Protein AF-A0A2E9ITM8-F1 (afdb_monomer)

Secondary structure (DSSP, 8-state):
--THHHHHHHHHHHHHHTT--TT--S---------TTTGGGHHHHHHHHT-SEEEES-THHHHHHHHTT--TTTTSEEEEEEE-TT-TTSEEEE--HHHHHHHHHHHHHHHHHTT--SS-SS--------EEE--TT-SSPPP-------TTS--

Foldseek 3Di:
DDCVVVVVVVVVVVCVVVCVDVPPPPDDDDDDDDDPVCLLCLLVVCVVVQAQEDEDQDCVNVVSNVVVPQDFPPSHFYEHQDDDPVPQQHKYWPQPVVVVVVVVVVVVVVCVVVVHDDDDPDDDDDDDDIDTDFHRRYPDTDPPDPDPPDPPVPD

pLDDT: mean 82.39, std 17.48, range [34.22, 97.38]

Structure (mmCIF, N/CA/C/O backbone):
data_AF-A0A2E9ITM8-F1
#
_entry.id   AF-A0A2E9ITM8-F1
#
loop_
_atom_site.group_PDB
_atom_site.id
_atom_site.type_symbol
_atom_site.label_atom_id
_atom_site.label_alt_id
_atom_site.label_comp_id
_atom_site.label_asym_id
_atom_site.label_entity_id
_atom_site.label_seq_id
_atom_site.pdbx_PDB_ins_code
_atom_site.Cartn_x
_atom_site.Cartn_y
_atom_site.Cartn_z
_atom_site.occupancy
_atom_site.B_iso_or_equiv
_atom_site.auth_seq_id
_atom_site.auth_comp_id
_atom_site.auth_asym_id
_atom_site.auth_atom_id
_atom_site.pdbx_PDB_model_num
ATOM 1 N N . MET A 1 1 ? -5.035 -1.355 -15.876 1.00 42.44 1 MET A N 1
ATOM 2 C CA . MET A 1 1 ? -3.988 -0.765 -15.034 1.00 42.44 1 MET A CA 1
ATOM 3 C C . MET A 1 1 ? -4.554 -0.607 -13.637 1.00 42.44 1 MET A C 1
ATOM 5 O O . MET A 1 1 ? -5.274 0.350 -13.427 1.00 42.44 1 MET A O 1
ATOM 9 N N . ASP A 1 2 ? -4.401 -1.509 -12.673 1.00 48.97 2 ASP A N 1
ATOM 10 C CA . ASP A 1 2 ? -3.982 -2.915 -12.662 1.00 48.97 2 ASP A CA 1
ATOM 11 C C . ASP A 1 2 ? -4.645 -3.558 -11.431 1.00 48.97 2 ASP A C 1
ATOM 13 O O . ASP A 1 2 ? -4.212 -3.364 -10.302 1.00 48.97 2 ASP A O 1
ATOM 17 N N . GLU A 1 3 ? -5.704 -4.344 -11.637 1.00 57.31 3 GLU A N 1
ATOM 18 C CA . GLU A 1 3 ? -6.392 -5.114 -10.582 1.00 57.31 3 GLU A CA 1
ATOM 19 C C . GLU A 1 3 ? -5.615 -6.396 -10.197 1.00 57.31 3 GLU A C 1
ATOM 21 O O . GLU A 1 3 ? -6.183 -7.409 -9.776 1.00 57.31 3 GLU A O 1
ATOM 26 N N . LEU A 1 4 ? -4.287 -6.386 -10.363 1.00 65.19 4 LEU A N 1
ATOM 27 C CA . LEU A 1 4 ? -3.420 -7.511 -10.000 1.00 65.19 4 LEU A CA 1
ATOM 28 C C . LEU A 1 4 ? -3.495 -7.791 -8.493 1.00 65.19 4 LEU A C 1
ATOM 30 O O . LEU A 1 4 ? -3.500 -8.952 -8.083 1.00 65.19 4 LEU A O 1
ATOM 34 N N . TRP A 1 5 ? -3.655 -6.741 -7.683 1.00 64.44 5 TRP A N 1
ATOM 35 C CA . TRP A 1 5 ? -3.888 -6.869 -6.247 1.00 64.44 5 TRP A CA 1
ATOM 36 C C . TRP A 1 5 ? -5.230 -7.556 -5.946 1.00 64.44 5 TRP A C 1
ATOM 38 O O . TRP A 1 5 ? -5.276 -8.465 -5.120 1.00 64.44 5 TRP A O 1
ATOM 48 N N . LEU A 1 6 ? -6.308 -7.207 -6.661 1.00 66.50 6 LEU A N 1
ATOM 49 C CA . LEU A 1 6 ? -7.626 -7.820 -6.472 1.00 66.50 6 LEU A CA 1
ATOM 50 C C . LEU A 1 6 ? -7.592 -9.298 -6.862 1.00 66.50 6 LEU A C 1
ATOM 52 O O . LEU A 1 6 ? -8.152 -10.138 -6.166 1.00 66.50 6 LEU A O 1
ATOM 56 N N . SER A 1 7 ? -6.869 -9.635 -7.929 1.00 72.19 7 SER A N 1
ATOM 57 C CA . SER A 1 7 ? -6.658 -11.024 -8.344 1.00 72.19 7 SER A CA 1
ATOM 58 C C . SER A 1 7 ? -5.931 -11.832 -7.264 1.00 72.19 7 SER A C 1
ATOM 60 O O . SER A 1 7 ? -6.334 -12.955 -6.970 1.00 72.19 7 SER A O 1
ATOM 62 N N . ALA A 1 8 ? -4.901 -11.257 -6.634 1.00 68.25 8 ALA A N 1
ATOM 63 C CA . ALA A 1 8 ? -4.189 -11.888 -5.525 1.00 68.25 8 ALA A CA 1
ATOM 64 C C . ALA A 1 8 ? -5.085 -12.063 -4.287 1.00 68.25 8 ALA A C 1
ATOM 66 O O . ALA A 1 8 ? -5.097 -13.137 -3.687 1.00 68.25 8 ALA A O 1
ATOM 67 N N . VAL A 1 9 ? -5.888 -11.051 -3.942 1.00 71.88 9 VAL A N 1
ATOM 68 C CA . VAL A 1 9 ? -6.868 -11.120 -2.846 1.00 71.88 9 VAL A CA 1
ATOM 69 C C . VAL A 1 9 ? -7.923 -12.197 -3.114 1.00 71.88 9 VAL A C 1
ATOM 71 O O . VAL A 1 9 ? -8.196 -13.021 -2.242 1.00 71.88 9 VAL A O 1
ATOM 74 N N . LEU A 1 10 ? -8.476 -12.250 -4.327 1.00 72.62 10 LEU A N 1
ATOM 75 C CA . LEU A 1 10 ? -9.455 -13.260 -4.731 1.00 72.62 10 LEU A CA 1
ATOM 76 C C . LEU A 1 10 ? -8.848 -14.668 -4.756 1.00 72.62 10 LEU A C 1
ATOM 78 O O . LEU A 1 10 ? -9.514 -15.623 -4.360 1.00 72.62 10 LEU A O 1
ATOM 82 N N . LEU A 1 11 ? -7.588 -14.810 -5.174 1.00 73.50 11 LEU A N 1
ATOM 83 C CA . LEU A 1 11 ? -6.874 -16.086 -5.141 1.00 73.50 11 LEU A CA 1
ATOM 84 C C . LEU A 1 11 ? -6.629 -16.546 -3.697 1.00 73.50 11 LEU A C 1
ATOM 86 O O . LEU A 1 11 ? -6.910 -17.697 -3.370 1.00 73.50 11 LEU A O 1
ATOM 90 N N . ALA A 1 12 ? -6.206 -15.642 -2.811 1.00 69.06 12 ALA A N 1
ATOM 91 C CA . ALA A 1 12 ? -6.047 -15.933 -1.388 1.00 69.06 12 ALA A CA 1
ATOM 92 C C . ALA A 1 12 ? -7.383 -16.345 -0.738 1.00 69.06 12 ALA A C 1
ATOM 94 O O . ALA A 1 12 ? -7.444 -17.308 0.031 1.00 69.06 12 ALA A O 1
ATOM 95 N N . GLN A 1 13 ? -8.483 -15.671 -1.092 1.00 68.88 13 GLN A N 1
ATOM 96 C CA . GLN A 1 13 ? -9.831 -16.054 -0.664 1.00 68.88 13 GLN A CA 1
ATOM 97 C C . GLN A 1 13 ? -10.251 -17.421 -1.233 1.00 68.88 13 GLN A C 1
ATOM 99 O O . GLN A 1 13 ? -10.865 -18.224 -0.527 1.00 68.88 13 GLN A O 1
ATOM 104 N N . TYR A 1 14 ? -9.898 -17.723 -2.483 1.00 68.12 14 TYR A N 1
ATOM 105 C CA . TYR A 1 14 ? -10.206 -18.993 -3.140 1.00 68.12 14 TYR A CA 1
ATOM 106 C C . TYR A 1 14 ? -9.451 -20.185 -2.535 1.00 68.12 14 TYR A C 1
ATOM 108 O O . TYR A 1 14 ? -10.060 -21.218 -2.240 1.00 68.12 14 TYR A O 1
ATOM 116 N N . ASP A 1 15 ? -8.146 -20.049 -2.299 1.00 65.75 15 ASP A N 1
ATOM 117 C CA . ASP A 1 15 ? -7.326 -21.107 -1.697 1.00 65.75 15 ASP A CA 1
ATOM 118 C C . ASP A 1 15 ? -7.779 -21.414 -0.260 1.00 65.75 15 ASP A C 1
ATOM 120 O O . ASP A 1 15 ? -7.831 -22.583 0.150 1.00 65.75 15 ASP A O 1
ATOM 124 N N . ARG A 1 16 ? -8.258 -20.388 0.462 1.00 61.88 16 ARG A N 1
ATOM 125 C CA . ARG A 1 16 ? -8.952 -20.536 1.750 1.00 61.88 16 ARG A CA 1
ATOM 126 C C . ARG A 1 16 ? -10.249 -21.337 1.618 1.00 61.88 16 ARG A C 1
ATOM 128 O O . ARG A 1 16 ? -10.456 -22.268 2.399 1.00 61.88 16 ARG A O 1
ATOM 135 N N . LEU A 1 17 ? -11.108 -21.019 0.642 1.00 59.16 17 LEU A N 1
ATOM 136 C CA . LEU A 1 17 ? -12.362 -21.752 0.391 1.00 59.16 17 LEU A CA 1
ATOM 137 C C . LEU A 1 17 ? -12.116 -23.237 0.073 1.00 59.16 17 LEU A C 1
ATOM 139 O O . LEU A 1 17 ? -12.942 -24.083 0.414 1.00 59.16 17 LEU A O 1
ATOM 143 N N . LYS A 1 18 ? -10.966 -23.571 -0.525 1.00 60.72 18 LYS A N 1
ATOM 144 C CA . LYS A 1 18 ? -10.552 -24.956 -0.801 1.00 60.72 18 LYS A CA 1
ATOM 145 C C . LYS A 1 18 ? -9.821 -25.658 0.348 1.00 60.72 18 LYS A C 1
ATOM 147 O O . LYS A 1 18 ? -9.581 -26.862 0.254 1.00 60.72 18 LYS A O 1
ATOM 152 N N . GLY A 1 19 ? -9.499 -24.961 1.438 1.00 54.31 19 GLY A N 1
ATOM 153 C CA . GLY A 1 19 ? -8.862 -25.553 2.618 1.00 54.31 19 GLY A CA 1
ATOM 154 C C . GLY A 1 19 ? -7.417 -26.019 2.397 1.00 54.31 19 GLY A C 1
ATOM 155 O O . GLY A 1 19 ? -6.944 -26.903 3.120 1.00 54.31 19 GLY A O 1
ATOM 156 N N . ILE A 1 20 ? -6.715 -25.448 1.414 1.00 52.44 20 ILE A N 1
ATOM 157 C CA . ILE A 1 20 ? -5.293 -25.706 1.173 1.00 52.44 20 ILE A CA 1
ATOM 158 C C . ILE A 1 20 ? -4.505 -24.881 2.202 1.00 52.44 20 ILE A C 1
ATOM 160 O O . ILE A 1 20 ? -4.416 -23.669 2.086 1.00 52.44 20 ILE A O 1
ATOM 164 N N . GLY A 1 21 ? -3.985 -25.529 3.252 1.00 52.09 21 GLY A N 1
ATOM 165 C CA . GLY A 1 21 ? -3.260 -24.858 4.347 1.00 52.09 21 GLY A CA 1
ATOM 166 C C . GLY A 1 21 ? -4.045 -24.834 5.662 1.00 52.09 21 GLY A C 1
ATOM 167 O O . GLY A 1 21 ? -4.641 -23.842 6.059 1.00 52.09 21 GLY A O 1
ATOM 168 N N . LYS A 1 22 ? -4.035 -25.956 6.389 1.00 48.00 22 LYS A N 1
ATOM 169 C CA . LYS A 1 22 ? -4.795 -26.178 7.638 1.00 48.00 22 LYS A CA 1
ATOM 170 C C . LYS A 1 22 ? -4.394 -25.293 8.842 1.00 48.00 22 LYS A C 1
ATOM 172 O O . LYS A 1 22 ? -4.961 -25.503 9.912 1.00 48.00 22 LYS A O 1
ATOM 177 N N . LYS A 1 23 ? -3.437 -24.364 8.709 1.00 50.88 23 LYS A N 1
ATOM 178 C CA . LYS A 1 23 ? -2.862 -23.592 9.831 1.00 50.88 23 LYS A CA 1
ATOM 179 C C . LYS A 1 23 ? -3.364 -22.145 9.966 1.00 50.88 23 LYS A C 1
ATOM 181 O O . LYS A 1 23 ? -3.428 -21.678 11.094 1.00 50.88 23 LYS A O 1
ATOM 186 N N . ASP A 1 24 ? -3.829 -21.494 8.901 1.00 52.88 24 ASP A N 1
ATOM 187 C CA . ASP A 1 24 ? -4.137 -20.047 8.915 1.00 52.88 24 ASP A CA 1
ATOM 188 C C . ASP A 1 24 ? -5.633 -19.737 9.081 1.00 52.88 24 ASP A C 1
ATOM 190 O O . ASP A 1 24 ? -6.221 -18.937 8.358 1.00 52.88 24 ASP A O 1
ATOM 194 N N . ARG A 1 25 ? -6.304 -20.408 10.023 1.00 52.41 25 ARG A N 1
ATOM 195 C CA . ARG A 1 25 ? -7.750 -20.206 10.246 1.00 52.41 25 ARG A CA 1
ATOM 196 C C . ARG A 1 25 ? -8.101 -18.940 11.036 1.00 52.41 25 ARG A C 1
ATOM 198 O O . ARG A 1 25 ? -9.281 -18.607 11.090 1.00 52.41 25 ARG A O 1
ATOM 205 N N . GLU A 1 26 ? -7.121 -18.263 11.630 1.00 59.53 26 GLU A N 1
ATOM 206 C CA . GLU A 1 26 ? -7.347 -17.099 12.503 1.00 59.53 26 GLU A CA 1
ATOM 207 C C . GLU A 1 26 ? -7.274 -15.749 11.775 1.00 59.53 26 GLU A C 1
ATOM 209 O O . GLU A 1 26 ? -7.738 -14.752 12.316 1.00 59.53 2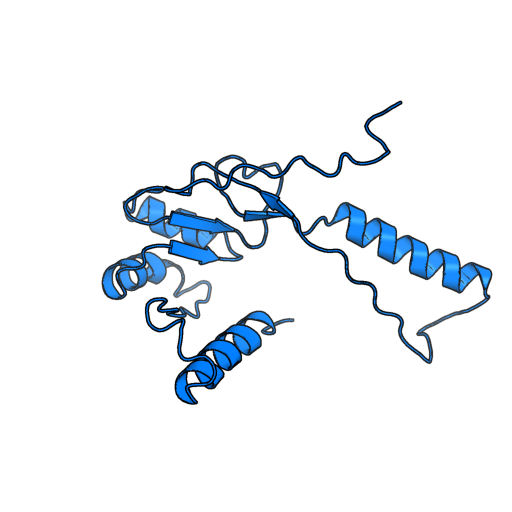6 GLU A O 1
ATOM 214 N N . PHE A 1 27 ? -6.764 -15.698 10.540 1.00 66.31 27 PHE A N 1
ATOM 215 C CA . PHE A 1 27 ? -6.639 -14.450 9.786 1.00 66.31 27 PHE A CA 1
ATOM 216 C C . PHE A 1 27 ? -7.846 -14.244 8.855 1.00 66.31 27 PHE A C 1
ATOM 218 O O . PHE A 1 27 ? -8.116 -15.075 7.981 1.00 66.31 27 PHE A O 1
ATOM 225 N N . ASN A 1 28 ? -8.598 -13.153 9.044 1.00 76.06 28 ASN A N 1
ATOM 226 C CA . ASN A 1 28 ? -9.737 -12.798 8.196 1.00 76.06 28 ASN A CA 1
ATOM 227 C C . ASN A 1 28 ? -9.425 -11.569 7.333 1.00 76.06 28 ASN A C 1
ATOM 229 O O . ASN A 1 28 ? -9.249 -10.478 7.859 1.00 76.06 28 ASN A O 1
ATOM 233 N N . ILE A 1 29 ? -9.401 -11.749 6.009 1.00 81.44 29 ILE A N 1
ATOM 234 C CA . ILE A 1 29 ? -9.178 -10.667 5.043 1.00 81.44 29 ILE A CA 1
ATOM 235 C C . ILE A 1 29 ? -10.524 -10.265 4.440 1.00 81.44 29 ILE A C 1
ATOM 237 O O . ILE A 1 29 ? -11.034 -10.950 3.547 1.00 81.44 29 ILE A O 1
ATOM 241 N N . SER A 1 30 ? -11.085 -9.160 4.927 1.00 85.38 30 SER A N 1
ATOM 242 C CA . SER A 1 30 ? -12.226 -8.489 4.297 1.00 85.38 30 SER A CA 1
ATOM 243 C C . SER A 1 30 ? -11.718 -7.484 3.257 1.00 85.38 30 SER A C 1
ATOM 245 O O . SER A 1 30 ? -10.680 -6.851 3.442 1.00 85.38 30 SER A O 1
ATOM 247 N N . THR A 1 31 ? -12.436 -7.343 2.142 1.00 87.44 31 THR A N 1
ATOM 248 C CA . THR A 1 31 ? -12.051 -6.453 1.035 1.00 87.44 31 THR A CA 1
ATOM 249 C C . THR A 1 31 ? -13.120 -5.400 0.827 1.00 87.44 31 THR A C 1
ATOM 251 O O . THR A 1 31 ? -14.299 -5.734 0.716 1.00 87.44 31 THR A O 1
ATOM 254 N N . PHE A 1 32 ? -12.699 -4.144 0.721 1.00 87.00 32 PHE A N 1
ATOM 255 C CA . PHE A 1 32 ? -13.568 -3.038 0.356 1.00 87.00 32 PHE A CA 1
ATOM 256 C C . PHE A 1 32 ? -13.111 -2.464 -0.975 1.00 87.00 32 PHE A C 1
ATOM 258 O O . PHE A 1 32 ? -12.036 -1.880 -1.075 1.00 87.00 32 PHE A O 1
ATOM 265 N N . LEU A 1 33 ? -13.920 -2.670 -2.010 1.00 87.31 33 LEU A N 1
ATOM 266 C CA . LEU A 1 33 ? -13.723 -2.011 -3.292 1.00 87.31 33 LEU A CA 1
ATOM 267 C C . LEU A 1 33 ? -14.413 -0.659 -3.221 1.00 87.31 33 LEU A C 1
ATOM 269 O O . LEU A 1 33 ? -15.626 -0.596 -3.019 1.00 87.31 33 LEU A O 1
ATOM 273 N N . PHE A 1 34 ? -13.642 0.407 -3.391 1.00 85.12 34 PHE A N 1
ATOM 274 C CA . PHE A 1 34 ? -14.166 1.759 -3.379 1.00 85.12 34 PHE A CA 1
ATOM 275 C C . PHE A 1 34 ? -13.764 2.533 -4.628 1.00 85.12 34 PHE A C 1
ATOM 277 O O . PHE A 1 34 ? -12.844 2.173 -5.356 1.00 85.12 34 PHE A O 1
ATOM 284 N N . ASN A 1 35 ? -14.507 3.602 -4.868 1.00 88.19 35 ASN A N 1
ATOM 285 C CA . ASN A 1 35 ? -14.173 4.673 -5.790 1.00 88.19 35 ASN A CA 1
ATOM 286 C C . ASN A 1 35 ? -14.307 6.008 -5.043 1.00 88.19 35 ASN A C 1
ATOM 288 O O . ASN A 1 35 ? -14.694 6.026 -3.872 1.00 88.19 35 ASN A O 1
ATOM 292 N N . ASP A 1 36 ? -14.083 7.118 -5.737 1.00 86.12 36 ASP A N 1
ATOM 293 C CA . ASP A 1 36 ? -14.139 8.472 -5.174 1.00 86.12 36 ASP A CA 1
ATOM 294 C C . ASP A 1 36 ? -15.440 8.766 -4.400 1.00 86.12 36 ASP A C 1
ATOM 296 O O . ASP A 1 36 ? -15.453 9.536 -3.445 1.00 86.12 36 ASP A O 1
ATOM 300 N N . THR A 1 37 ? -16.563 8.145 -4.781 1.00 88.00 37 THR A N 1
ATOM 301 C CA . THR A 1 37 ? -17.862 8.375 -4.127 1.00 88.00 37 THR A CA 1
ATOM 302 C C . THR A 1 37 ? -18.109 7.501 -2.902 1.00 88.00 37 THR A C 1
ATOM 304 O O . THR A 1 37 ? -18.862 7.920 -2.020 1.00 88.00 37 THR A O 1
ATOM 307 N N . THR A 1 38 ? -17.501 6.314 -2.840 1.00 92.69 38 THR A N 1
ATOM 308 C CA . THR A 1 38 ? -17.691 5.333 -1.755 1.00 92.69 38 THR A CA 1
ATOM 309 C C . THR A 1 38 ? -16.517 5.292 -0.778 1.00 92.69 38 THR A C 1
ATOM 311 O O . THR A 1 38 ? -16.589 4.606 0.236 1.00 92.69 38 THR A O 1
ATOM 314 N N . LEU A 1 39 ? -15.439 6.034 -1.048 1.00 92.56 39 LEU A N 1
ATOM 315 C CA . LEU A 1 39 ? -14.287 6.182 -0.156 1.00 92.56 39 LEU A CA 1
ATOM 316 C C . LEU A 1 39 ? -14.712 6.609 1.263 1.00 92.56 39 LEU A C 1
ATOM 318 O O . LEU A 1 39 ? -14.283 6.017 2.250 1.00 92.56 39 LEU A O 1
ATOM 322 N N . LYS A 1 40 ? -15.640 7.562 1.362 1.00 94.69 40 LYS A N 1
ATOM 323 C CA . LYS A 1 40 ? -16.222 8.059 2.623 1.00 94.69 40 LYS A CA 1
ATOM 324 C C . LYS A 1 40 ? -16.945 6.998 3.467 1.00 94.69 40 LYS A C 1
ATOM 326 O O . LYS A 1 40 ? -17.243 7.232 4.634 1.00 94.69 40 LYS A O 1
ATOM 331 N N . ASP A 1 41 ? -17.278 5.849 2.877 1.00 95.81 41 ASP A N 1
ATOM 332 C CA . ASP A 1 41 ? -17.954 4.753 3.574 1.00 95.81 41 ASP A CA 1
ATOM 333 C C . ASP A 1 41 ? -16.942 3.824 4.278 1.00 95.81 41 ASP A C 1
ATOM 335 O O . ASP A 1 41 ? -17.335 2.986 5.096 1.00 95.81 41 ASP A O 1
ATOM 339 N N . THR A 1 42 ? -15.635 3.999 4.022 1.00 95.75 42 THR A N 1
ATOM 340 C CA . THR A 1 42 ? -14.556 3.213 4.644 1.00 95.75 42 THR A CA 1
ATOM 341 C C . THR A 1 42 ? -14.610 3.182 6.177 1.00 95.75 42 THR A C 1
ATOM 343 O O . THR A 1 42 ? -14.424 2.091 6.723 1.00 95.75 42 THR A O 1
ATOM 346 N N . PRO A 1 43 ? -14.951 4.260 6.921 1.00 96.44 43 PRO A N 1
ATOM 347 C CA . PRO A 1 43 ? -15.026 4.188 8.382 1.00 96.44 43 PRO A CA 1
ATOM 348 C C . PRO A 1 43 ? -16.204 3.352 8.882 1.00 96.44 43 PRO A C 1
ATOM 350 O O . PRO A 1 43 ? -16.089 2.644 9.886 1.00 96.44 43 PRO A O 1
ATOM 353 N N . ALA A 1 44 ? -17.344 3.411 8.188 1.00 96.44 44 ALA A N 1
ATOM 354 C CA . ALA A 1 44 ? -18.509 2.601 8.525 1.00 96.44 44 ALA A CA 1
ATOM 355 C C . ALA A 1 44 ? -18.219 1.115 8.285 1.00 96.44 44 ALA A C 1
ATOM 357 O O . ALA A 1 44 ? -18.483 0.285 9.157 1.00 96.44 44 ALA A O 1
ATOM 358 N N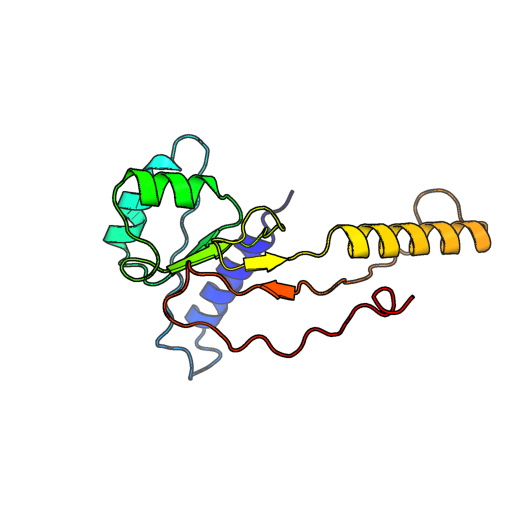 . TRP A 1 45 ? -17.607 0.803 7.141 1.00 95.69 45 TRP A N 1
ATOM 359 C CA . TRP A 1 45 ? -17.168 -0.547 6.809 1.00 95.69 45 TRP A CA 1
ATOM 360 C C . TRP A 1 45 ? -16.137 -1.081 7.812 1.00 95.69 45 TRP A C 1
ATOM 362 O O . TRP A 1 45 ? -16.307 -2.182 8.334 1.00 95.69 45 TRP A O 1
ATOM 372 N N . CYS A 1 46 ? -15.130 -0.277 8.161 1.00 95.00 46 CYS A N 1
ATOM 373 C CA . CYS A 1 46 ? -14.081 -0.648 9.110 1.00 95.00 46 CYS A CA 1
ATOM 374 C C . CYS A 1 46 ? -14.653 -1.077 10.474 1.00 95.00 46 CYS A C 1
ATOM 376 O O . CYS A 1 46 ? -14.316 -2.139 10.999 1.00 95.00 46 CYS A O 1
ATOM 378 N N . ARG A 1 47 ? -15.605 -0.303 11.013 1.00 94.81 47 ARG A N 1
ATOM 379 C CA . ARG A 1 47 ? -16.286 -0.628 12.279 1.00 94.81 47 ARG A CA 1
ATOM 380 C C . ARG A 1 47 ? -17.208 -1.841 12.168 1.00 94.81 47 ARG A C 1
ATOM 382 O O . ARG A 1 47 ? -17.303 -2.616 13.119 1.00 94.81 47 ARG A O 1
ATOM 389 N N . GLN A 1 48 ? -17.901 -1.999 11.040 1.00 94.94 48 GLN A N 1
ATOM 390 C CA . GLN A 1 48 ? -18.787 -3.139 10.798 1.00 94.94 48 GLN A CA 1
ATOM 391 C C . GLN A 1 48 ? -18.002 -4.454 10.767 1.00 94.94 48 GLN A C 1
ATOM 393 O O . GLN A 1 48 ? -18.394 -5.417 11.429 1.00 94.94 48 GLN A O 1
ATOM 398 N N . GLU A 1 49 ? -16.897 -4.477 10.024 1.00 93.06 49 GLU A N 1
ATOM 399 C CA . GLU A 1 49 ? -16.030 -5.648 9.887 1.00 93.06 49 GLU A CA 1
ATOM 400 C C . GLU A 1 49 ? -15.103 -5.849 11.091 1.00 93.06 49 GLU A C 1
ATOM 402 O O . GLU A 1 49 ? -14.533 -6.928 11.236 1.00 93.06 49 GLU A O 1
ATOM 407 N N . LYS A 1 50 ? -15.001 -4.847 11.978 1.00 91.94 50 LYS A N 1
ATOM 408 C CA . LYS A 1 50 ? -14.127 -4.840 13.162 1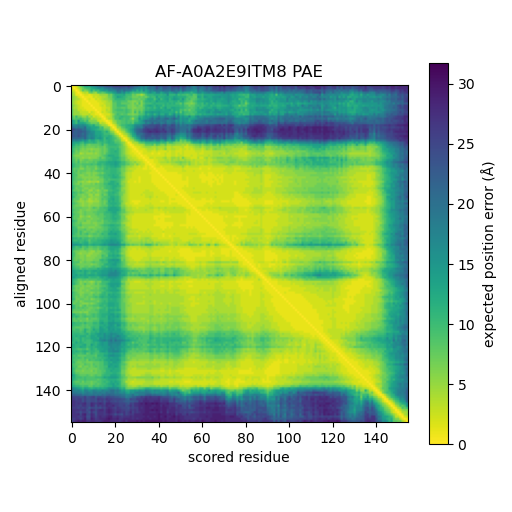.00 91.94 50 LYS A CA 1
ATOM 409 C C . LYS A 1 50 ? -12.679 -5.130 12.780 1.00 91.94 50 LYS A C 1
ATOM 411 O O . LYS A 1 50 ? -12.071 -6.065 13.294 1.00 91.94 50 LYS A O 1
ATOM 416 N N . LEU A 1 51 ? -12.168 -4.365 11.823 1.00 92.75 51 LEU A N 1
ATOM 417 C CA . LEU A 1 51 ? -10.817 -4.562 11.314 1.00 92.75 51 LEU A CA 1
ATOM 418 C C . LEU A 1 51 ? -9.790 -4.213 12.386 1.00 92.75 51 LEU A C 1
ATOM 420 O O . LEU A 1 51 ? -9.842 -3.128 12.953 1.00 92.75 51 LEU A O 1
ATOM 424 N N . ASP A 1 52 ? -8.829 -5.105 12.604 1.00 91.81 52 ASP A N 1
ATOM 425 C CA . ASP A 1 52 ? -7.669 -4.814 13.449 1.00 91.81 52 ASP A CA 1
ATOM 426 C C . ASP A 1 52 ? -6.612 -3.998 12.685 1.00 91.81 52 ASP A C 1
ATOM 428 O O . ASP A 1 52 ? -5.877 -3.208 13.274 1.00 91.81 52 ASP A O 1
ATOM 432 N N . VAL A 1 53 ? -6.527 -4.193 11.362 1.00 93.31 53 VAL A N 1
ATOM 433 C CA . VAL A 1 53 ? -5.537 -3.559 10.481 1.00 93.31 53 VAL A CA 1
ATOM 434 C C . VAL A 1 53 ? -6.174 -3.208 9.135 1.00 93.31 53 VAL A C 1
ATOM 436 O O . VAL A 1 53 ? -6.875 -4.031 8.543 1.00 93.31 53 VAL A O 1
ATOM 439 N N . VAL A 1 54 ? -5.875 -2.018 8.614 1.00 94.81 54 VAL A N 1
ATOM 440 C CA . VAL A 1 54 ? -6.192 -1.589 7.246 1.00 94.81 54 VAL A CA 1
ATOM 441 C C . VAL A 1 54 ? -4.910 -1.528 6.419 1.00 94.81 54 VAL A C 1
ATOM 443 O O . VAL A 1 54 ? -3.918 -0.932 6.830 1.00 94.81 54 VAL A O 1
ATOM 446 N N . ILE A 1 55 ? -4.941 -2.136 5.234 1.00 93.81 55 ILE A N 1
ATOM 447 C CA . ILE A 1 55 ? -3.859 -2.089 4.245 1.00 93.81 55 ILE A CA 1
ATOM 448 C C . ILE A 1 55 ? -4.416 -1.400 2.999 1.00 93.81 55 ILE A C 1
ATOM 450 O O . ILE A 1 55 ? -5.422 -1.859 2.458 1.00 93.81 55 ILE A O 1
ATOM 454 N N . SER A 1 56 ? -3.792 -0.309 2.558 1.00 92.81 56 SER A N 1
ATOM 455 C CA . SER A 1 56 ? -4.279 0.504 1.436 1.00 92.81 56 SER A CA 1
ATOM 456 C C . SER A 1 56 ? -3.123 1.058 0.605 1.00 92.81 56 SER A C 1
ATOM 458 O O . SER A 1 56 ? -2.057 1.361 1.135 1.00 92.81 56 SER A O 1
ATOM 460 N N . ASP A 1 57 ? -3.328 1.210 -0.700 1.00 89.06 57 ASP A N 1
ATOM 461 C CA . ASP A 1 57 ? -2.453 1.972 -1.599 1.00 89.06 57 ASP A CA 1
ATOM 462 C C . ASP A 1 57 ? -2.847 3.457 -1.695 1.00 89.06 57 ASP A C 1
ATOM 464 O O . ASP A 1 57 ? -2.051 4.274 -2.154 1.00 89.06 57 ASP A O 1
ATOM 468 N N . ASN A 1 58 ? -4.044 3.819 -1.223 1.00 90.88 58 ASN A N 1
ATOM 469 C CA . ASN A 1 58 ? -4.533 5.192 -1.171 1.00 90.88 58 ASN A CA 1
ATOM 470 C C . ASN A 1 58 ? -4.516 5.730 0.273 1.00 90.88 58 ASN A C 1
ATOM 472 O O . ASN A 1 58 ? -5.187 5.185 1.158 1.00 90.88 58 ASN A O 1
ATOM 476 N N . LEU A 1 59 ? -3.772 6.821 0.493 1.00 90.62 59 LEU A N 1
ATOM 477 C CA . LEU A 1 59 ? -3.691 7.525 1.776 1.00 90.62 59 LEU A CA 1
ATOM 478 C C . LEU A 1 59 ? -4.991 8.219 2.188 1.00 90.62 59 LEU A C 1
ATOM 480 O O . LEU A 1 59 ? -5.224 8.374 3.383 1.00 90.62 59 LEU A O 1
ATOM 484 N N . GLU A 1 60 ? -5.856 8.588 1.245 1.00 93.44 60 GLU A N 1
ATOM 485 C CA . GLU A 1 60 ? -7.140 9.228 1.551 1.00 93.44 60 GLU A CA 1
ATOM 486 C C . GLU A 1 60 ? -8.020 8.318 2.425 1.00 93.44 60 GLU A C 1
ATOM 488 O O . GLU A 1 60 ? -8.802 8.796 3.239 1.00 93.44 60 GLU A O 1
ATOM 493 N N . VAL A 1 61 ? -7.836 6.992 2.347 1.00 94.81 61 VAL A N 1
ATOM 494 C CA . VAL A 1 61 ? -8.488 6.040 3.263 1.00 94.81 61 VAL A CA 1
ATOM 495 C C . VAL A 1 61 ? -8.100 6.330 4.714 1.00 94.81 61 VAL A C 1
ATOM 497 O O . VAL A 1 61 ? -8.954 6.323 5.596 1.00 94.81 61 VAL A O 1
ATOM 500 N N . MET A 1 62 ? -6.824 6.605 4.983 1.00 93.69 62 MET A N 1
ATOM 501 C CA . MET A 1 62 ? -6.366 6.948 6.330 1.00 93.69 62 MET A CA 1
ATOM 502 C C . MET A 1 62 ? -6.969 8.278 6.799 1.00 93.69 62 MET A C 1
ATOM 504 O O . MET A 1 62 ? -7.360 8.405 7.964 1.00 93.69 62 MET A O 1
ATOM 508 N N . GLU A 1 63 ? -7.063 9.257 5.898 1.00 93.88 63 GLU A N 1
ATOM 509 C CA . GLU A 1 63 ? -7.649 10.569 6.182 1.00 93.88 63 GLU A CA 1
ATOM 510 C C . GLU A 1 63 ? -9.138 10.457 6.530 1.00 93.88 63 GLU A C 1
ATOM 512 O O . GLU 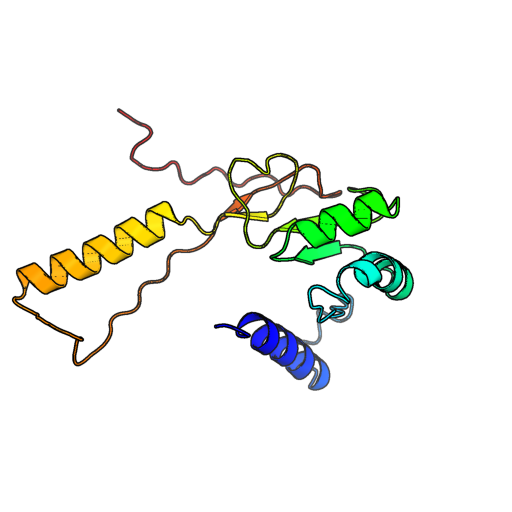A 1 63 ? -9.565 11.024 7.535 1.00 93.88 63 GLU A O 1
ATOM 517 N N . GLU A 1 64 ? -9.912 9.663 5.785 1.00 96.25 64 GLU A N 1
ATOM 518 C CA . GLU A 1 64 ? -11.327 9.399 6.078 1.00 96.25 64 GLU A CA 1
ATOM 519 C C . GLU A 1 64 ? -11.521 8.690 7.424 1.00 96.25 64 GLU A C 1
ATOM 521 O O . GLU A 1 64 ? -12.389 9.065 8.218 1.00 96.25 64 GLU A O 1
ATOM 526 N N . LEU A 1 65 ? -10.693 7.683 7.728 1.00 95.88 65 LEU A N 1
ATOM 527 C CA . LEU A 1 65 ? -10.742 6.976 9.012 1.00 95.88 65 LEU A CA 1
ATOM 528 C C . LEU A 1 65 ? -10.445 7.933 10.178 1.00 95.88 65 LEU A C 1
ATOM 530 O O . LEU A 1 65 ? -11.211 7.989 11.147 1.00 95.88 65 LEU A O 1
ATOM 534 N N . THR A 1 66 ? -9.387 8.737 10.055 1.00 94.50 66 THR A N 1
ATOM 535 C CA . THR A 1 66 ? -8.992 9.727 11.069 1.00 94.50 66 THR A CA 1
ATOM 536 C C . THR A 1 66 ? -10.053 10.821 11.221 1.00 94.50 66 THR A C 1
ATOM 538 O O . THR A 1 66 ? -10.447 11.158 12.338 1.00 94.50 66 THR A O 1
ATOM 541 N N . GLY A 1 67 ? -10.583 11.340 10.109 1.00 96.00 67 GLY A N 1
ATOM 542 C CA . GLY A 1 67 ? -11.655 12.339 10.081 1.00 96.00 67 GLY A CA 1
ATOM 543 C C . GLY A 1 67 ? -12.963 11.843 10.706 1.00 96.00 67 GLY A C 1
ATOM 544 O O . GLY A 1 67 ? -13.698 12.623 11.311 1.00 96.00 67 GLY A O 1
ATOM 545 N N . ALA A 1 68 ? -13.222 10.534 10.647 1.00 95.94 68 ALA A N 1
ATOM 546 C CA . ALA A 1 68 ? -14.342 9.870 11.312 1.00 95.94 68 ALA A CA 1
ATOM 547 C C . ALA A 1 68 ? -14.068 9.489 12.783 1.00 95.94 68 ALA A C 1
ATOM 549 O O . ALA A 1 68 ? -14.909 8.831 13.416 1.00 95.94 68 ALA A O 1
ATOM 550 N N . GLY A 1 69 ? -12.915 9.890 13.330 1.00 95.69 69 GLY A N 1
ATOM 551 C CA . GLY A 1 69 ? -12.529 9.702 14.728 1.00 95.69 69 GLY A CA 1
ATOM 552 C C . GLY A 1 69 ? -12.004 8.309 15.075 1.00 95.69 69 GLY A C 1
ATOM 553 O O . GLY A 1 69 ? -12.069 7.935 16.243 1.00 95.69 69 GLY A O 1
ATOM 554 N N . ILE A 1 70 ? -11.539 7.533 14.091 1.00 95.31 70 ILE A N 1
ATOM 555 C CA . ILE A 1 70 ? -10.853 6.253 14.326 1.00 95.31 70 ILE A CA 1
ATOM 556 C C . ILE A 1 70 ? -9.386 6.545 14.646 1.00 95.31 70 ILE A C 1
ATOM 558 O O . ILE A 1 70 ? -8.716 7.251 13.893 1.00 95.31 70 ILE A O 1
ATOM 562 N N . HIS A 1 71 ? -8.887 6.013 15.762 1.00 92.69 71 HIS A N 1
ATOM 563 C CA . HIS A 1 71 ? -7.530 6.299 16.234 1.00 92.69 71 HIS A CA 1
ATOM 564 C C . HIS A 1 71 ? -6.516 5.241 15.788 1.00 92.69 71 HIS A C 1
ATOM 566 O O . HIS A 1 71 ? -6.740 4.040 15.942 1.00 92.69 71 HIS A O 1
ATOM 572 N N . MET A 1 72 ? -5.361 5.701 15.307 1.00 92.94 72 MET A N 1
ATOM 573 C CA . MET A 1 72 ? -4.250 4.853 14.872 1.00 92.94 72 MET A CA 1
ATOM 574 C C . MET A 1 72 ? -2.966 5.253 15.617 1.00 92.94 72 MET A C 1
ATOM 576 O O . MET A 1 72 ? -2.685 6.450 15.722 1.00 92.94 72 MET A O 1
ATOM 580 N N . PRO A 1 73 ? -2.168 4.296 16.123 1.00 92.69 73 PRO A N 1
ATOM 581 C CA . PRO A 1 73 ? -2.468 2.866 16.211 1.00 92.69 73 PRO A CA 1
ATOM 582 C C . PRO A 1 73 ? -3.477 2.570 17.337 1.00 92.69 73 PRO A C 1
ATOM 584 O O . PRO A 1 73 ? -3.725 3.410 18.206 1.00 92.69 73 PRO A O 1
ATOM 587 N N . GLY A 1 74 ? -4.003 1.347 17.376 1.00 85.88 74 GLY A N 1
ATOM 588 C CA . GLY A 1 74 ? -4.687 0.802 18.553 1.00 85.88 74 GLY A CA 1
ATOM 589 C C . GLY A 1 74 ? -6.180 0.530 18.384 1.00 85.88 74 GLY A C 1
ATOM 590 O O . GLY A 1 74 ? -6.601 -0.582 18.689 1.00 85.88 74 GLY A O 1
ATOM 591 N N . GLU A 1 75 ? -6.985 1.496 17.918 1.00 92.00 75 GLU A N 1
ATOM 592 C CA . GLU A 1 75 ? -8.362 1.173 17.493 1.00 92.00 75 GLU A CA 1
ATOM 593 C C . GLU A 1 75 ? -8.307 0.393 16.182 1.00 92.00 75 GLU A C 1
ATOM 595 O O . GLU A 1 75 ? -8.967 -0.633 16.044 1.00 92.00 75 GLU A O 1
ATOM 600 N N . VAL A 1 76 ? -7.474 0.871 15.257 1.00 94.81 76 VAL A N 1
ATOM 601 C CA . VAL A 1 76 ? -7.125 0.213 14.001 1.00 94.81 76 VAL A CA 1
ATOM 602 C C . VAL A 1 76 ? -5.656 0.518 13.719 1.00 94.81 76 VAL A C 1
ATOM 604 O O . VAL A 1 76 ? -5.198 1.640 13.930 1.00 94.81 76 VAL A O 1
ATOM 607 N N . ASP A 1 77 ? -4.907 -0.467 13.245 1.00 95.44 77 ASP A N 1
ATOM 608 C CA . ASP A 1 77 ? -3.562 -0.267 12.706 1.00 95.44 77 ASP A CA 1
ATOM 609 C C . ASP A 1 77 ? -3.635 0.026 11.195 1.00 95.44 77 ASP A C 1
ATOM 611 O O . ASP A 1 77 ? -4.547 -0.435 10.508 1.00 95.44 77 ASP A O 1
ATOM 615 N N . PHE A 1 78 ? -2.677 0.770 10.639 1.00 95.31 78 PHE A N 1
ATOM 616 C CA . PHE A 1 78 ? -2.686 1.126 9.211 1.00 95.31 78 PHE A CA 1
ATOM 617 C C . PHE A 1 78 ? -1.342 0.860 8.529 1.00 95.31 78 PHE A C 1
ATOM 619 O O . PHE A 1 78 ? -0.286 1.169 9.085 1.00 95.31 78 PHE A O 1
ATOM 626 N N . VAL A 1 79 ? -1.391 0.319 7.308 1.00 95.31 79 VAL A N 1
ATOM 627 C CA . VAL A 1 79 ? -0.230 0.035 6.454 1.00 95.31 79 VAL A CA 1
ATOM 628 C C . VAL A 1 79 ? -0.448 0.591 5.046 1.00 95.31 79 VAL A C 1
ATOM 630 O O . VAL A 1 79 ? -1.455 0.300 4.399 1.00 95.31 79 VAL A O 1
ATOM 633 N N . SER A 1 80 ? 0.539 1.335 4.550 1.00 94.31 80 SER A N 1
ATOM 634 C CA . SER A 1 80 ? 0.581 1.855 3.180 1.00 94.31 80 SER A CA 1
ATOM 635 C C . SER A 1 80 ? 1.289 0.884 2.224 1.00 94.31 80 SER A C 1
ATOM 637 O O . SER A 1 80 ? 2.404 0.433 2.494 1.00 94.31 80 SER A O 1
ATOM 639 N N . LEU A 1 81 ? 0.680 0.577 1.076 1.00 92.38 81 LEU A N 1
ATOM 640 C CA . LEU A 1 81 ? 1.320 -0.183 -0.014 1.00 92.38 81 LEU A CA 1
ATOM 641 C C . LEU A 1 81 ? 2.207 0.688 -0.923 1.00 92.38 81 LEU A C 1
ATOM 643 O O . LEU A 1 81 ? 2.959 0.153 -1.741 1.00 92.38 81 LEU A O 1
ATOM 647 N N . GLY A 1 82 ? 2.102 2.011 -0.792 1.00 89.12 82 GLY A N 1
ATOM 648 C CA . GLY A 1 82 ? 2.842 3.007 -1.564 1.00 89.12 82 GLY A CA 1
ATOM 649 C C . GLY A 1 82 ? 3.553 3.986 -0.640 1.00 89.12 82 GLY A C 1
ATOM 650 O O . GLY A 1 82 ? 3.298 5.191 -0.694 1.00 89.12 82 GLY A O 1
ATOM 651 N N . TRP A 1 83 ? 4.394 3.463 0.255 1.00 93.25 83 TRP A N 1
ATOM 652 C CA . TRP A 1 83 ? 5.137 4.294 1.196 1.00 93.25 83 TRP A CA 1
ATOM 653 C C . TRP A 1 83 ? 6.165 5.163 0.462 1.00 93.25 83 TRP A C 1
ATOM 655 O O . TRP A 1 83 ? 6.781 4.732 -0.514 1.00 93.25 83 TRP A O 1
ATOM 665 N N . PHE A 1 84 ? 6.370 6.386 0.950 1.00 90.25 84 PHE A N 1
ATOM 666 C CA . PHE A 1 84 ? 7.456 7.271 0.525 1.00 90.25 84 PHE A CA 1
ATOM 667 C C . PHE A 1 84 ? 7.962 8.094 1.717 1.00 90.25 84 PHE A C 1
ATOM 669 O O . PHE A 1 84 ? 7.244 8.258 2.699 1.00 90.25 84 PHE A O 1
ATOM 676 N N . GLU A 1 85 ? 9.168 8.666 1.621 1.00 85.06 85 GLU A N 1
ATOM 677 C CA . GLU A 1 85 ? 9.875 9.325 2.741 1.00 85.06 85 GLU A CA 1
ATOM 678 C C . GLU A 1 85 ? 9.073 10.406 3.493 1.00 85.06 85 GLU A C 1
ATOM 680 O O . GLU A 1 85 ? 9.302 10.642 4.676 1.00 85.06 85 GLU A O 1
ATOM 685 N N . GLY A 1 86 ? 8.099 11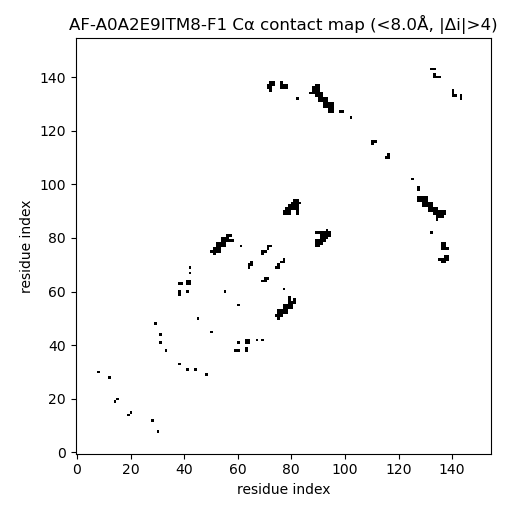.044 2.839 1.00 85.75 86 GLY A N 1
ATOM 686 C CA . GLY A 1 86 ? 7.198 12.023 3.455 1.00 85.75 86 GLY A CA 1
ATOM 687 C C . GLY A 1 86 ? 6.093 11.430 4.345 1.00 85.75 86 GLY A C 1
ATOM 688 O O . GLY A 1 86 ? 5.348 12.195 4.947 1.00 85.75 86 GLY A O 1
ATOM 689 N N . GLN A 1 87 ? 5.974 10.102 4.440 1.00 84.62 87 GLN A N 1
ATOM 690 C CA . GLN A 1 87 ? 4.977 9.376 5.240 1.00 84.62 87 GLN A CA 1
ATOM 691 C C . GLN A 1 87 ? 5.592 8.741 6.502 1.00 84.62 87 GLN A C 1
ATOM 693 O O . GLN A 1 87 ? 5.269 7.608 6.855 1.00 84.62 87 GLN A O 1
ATOM 698 N N . SER A 1 88 ? 6.494 9.433 7.203 1.00 80.75 88 SER A N 1
ATOM 699 C CA . SER A 1 88 ? 7.205 8.858 8.363 1.00 80.75 88 SER A CA 1
ATOM 700 C C . SER A 1 88 ? 6.292 8.402 9.512 1.00 80.75 88 SER A C 1
ATOM 702 O O . SER A 1 88 ? 6.707 7.600 10.347 1.00 80.75 88 SER A O 1
ATOM 704 N N . ASP A 1 89 ? 5.053 8.896 9.553 1.00 88.94 89 ASP A N 1
ATOM 705 C CA . ASP A 1 89 ? 4.059 8.542 10.569 1.00 88.94 89 ASP A CA 1
ATOM 706 C C . ASP A 1 89 ? 3.270 7.260 10.235 1.00 88.94 89 ASP A C 1
ATOM 708 O O . ASP A 1 89 ? 2.417 6.825 11.010 1.00 88.94 89 ASP A O 1
ATOM 712 N N . ILE A 1 90 ? 3.578 6.607 9.111 1.00 92.81 90 ILE A N 1
ATOM 713 C CA . ILE A 1 90 ? 2.846 5.444 8.614 1.00 92.81 90 ILE A CA 1
ATOM 714 C C . ILE A 1 90 ? 3.828 4.318 8.284 1.00 92.81 90 ILE A C 1
ATOM 716 O O . ILE A 1 90 ? 4.845 4.536 7.630 1.00 92.81 90 ILE A O 1
ATOM 720 N N . ALA A 1 91 ? 3.522 3.102 8.731 1.00 94.19 91 ALA A N 1
ATOM 721 C CA . ALA A 1 91 ? 4.221 1.901 8.293 1.00 94.19 91 ALA A CA 1
ATOM 722 C C . ALA A 1 91 ? 3.816 1.535 6.859 1.00 94.19 91 ALA A C 1
ATOM 724 O O . ALA A 1 91 ? 2.676 1.756 6.445 1.00 94.19 91 ALA A O 1
ATOM 725 N N . GLY A 1 92 ? 4.709 0.918 6.096 1.00 94.19 92 GLY A N 1
ATOM 726 C CA . GLY A 1 92 ? 4.380 0.542 4.730 1.00 94.19 92 GLY A CA 1
ATOM 727 C C . GLY A 1 92 ? 5.488 -0.155 3.967 1.00 94.19 92 GLY A C 1
ATOM 728 O O . GLY A 1 92 ? 6.477 -0.615 4.533 1.00 94.19 92 GLY A O 1
ATOM 729 N N . VAL A 1 93 ? 5.289 -0.246 2.656 1.00 94.12 93 VAL A N 1
ATOM 730 C CA . VAL A 1 93 ? 6.261 -0.813 1.719 1.00 94.12 93 VAL A CA 1
ATOM 731 C C . VAL A 1 93 ? 6.809 0.297 0.833 1.00 94.12 93 VAL A C 1
ATOM 733 O O . VAL A 1 93 ? 6.070 0.881 0.039 1.00 94.12 93 VAL A O 1
ATOM 736 N N . ASP A 1 94 ? 8.108 0.570 0.961 1.00 93.62 94 ASP A N 1
ATOM 737 C CA . ASP A 1 94 ? 8.851 1.359 -0.015 1.00 93.62 94 ASP A CA 1
ATOM 738 C C . ASP A 1 94 ? 9.067 0.503 -1.267 1.00 93.62 94 ASP A C 1
ATOM 740 O O . ASP A 1 94 ? 9.787 -0.499 -1.242 1.00 93.62 94 ASP A O 1
ATOM 744 N N . GLN A 1 95 ? 8.435 0.898 -2.370 1.00 93.06 95 GLN A N 1
ATOM 745 C CA . GLN A 1 95 ? 8.541 0.206 -3.657 1.00 93.06 95 GLN A CA 1
ATOM 746 C C . GLN A 1 95 ? 9.870 0.483 -4.378 1.00 93.06 95 GLN A C 1
ATOM 748 O O . GLN A 1 95 ? 10.107 -0.069 -5.449 1.00 93.06 95 GLN A O 1
ATOM 753 N N . ARG A 1 96 ? 10.735 1.343 -3.823 1.00 94.38 96 ARG A N 1
ATOM 754 C CA . ARG A 1 96 ? 12.047 1.717 -4.367 1.00 94.38 96 ARG A CA 1
ATOM 755 C C . ARG A 1 96 ? 11.976 2.224 -5.813 1.00 94.38 96 ARG A C 1
ATOM 757 O O . ARG A 1 96 ? 12.640 1.685 -6.706 1.00 94.38 96 ARG A O 1
ATOM 764 N N . PRO A 1 97 ? 11.210 3.299 -6.083 1.00 93.81 97 PRO A N 1
ATOM 765 C CA . PRO A 1 97 ? 11.033 3.818 -7.441 1.00 93.81 97 PRO A CA 1
ATOM 766 C C . PRO A 1 97 ? 12.358 4.219 -8.115 1.00 93.81 97 PRO A C 1
ATOM 768 O O . PRO A 1 97 ? 12.489 4.095 -9.333 1.00 93.81 97 PRO A O 1
ATOM 771 N N . ALA A 1 98 ? 13.355 4.658 -7.338 1.00 94.56 98 ALA A N 1
ATOM 772 C CA . ALA A 1 98 ? 14.684 4.989 -7.849 1.00 94.56 98 ALA A CA 1
ATOM 773 C C . ALA A 1 98 ? 15.438 3.752 -8.370 1.00 94.56 98 ALA A C 1
ATOM 775 O O . ALA A 1 98 ? 15.952 3.781 -9.490 1.00 94.56 98 ALA A O 1
ATOM 776 N N . ASP A 1 99 ? 15.446 2.652 -7.611 1.00 96.19 99 ASP A N 1
ATOM 777 C CA . ASP A 1 99 ? 16.084 1.392 -8.016 1.00 96.19 99 ASP A CA 1
ATOM 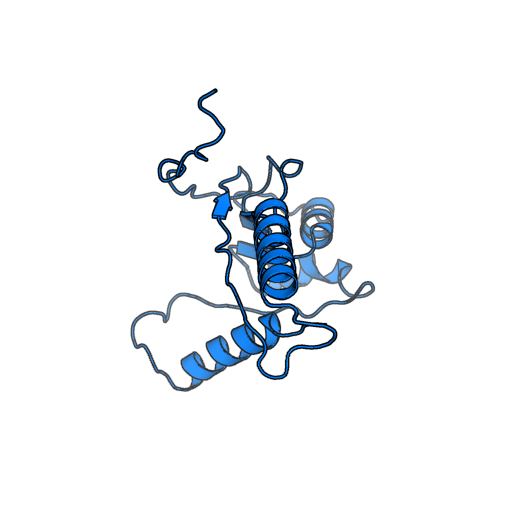778 C C . ASP A 1 99 ? 15.378 0.774 -9.231 1.00 96.19 99 ASP A C 1
ATOM 780 O O . ASP A 1 99 ? 16.030 0.268 -10.146 1.00 96.19 99 ASP A O 1
ATOM 784 N N . ILE A 1 100 ? 14.045 0.876 -9.290 1.00 96.12 100 ILE A N 1
ATOM 785 C CA . ILE A 1 100 ? 13.259 0.480 -10.468 1.00 96.12 100 ILE A CA 1
ATOM 786 C C . ILE A 1 100 ? 13.702 1.279 -11.703 1.00 96.12 100 ILE A C 1
ATOM 788 O O . ILE A 1 100 ? 13.932 0.702 -12.769 1.00 96.12 100 ILE A O 1
ATOM 792 N N . GLY A 1 101 ? 13.855 2.600 -11.570 1.00 96.69 101 GLY A N 1
ATOM 793 C CA . GLY A 1 101 ? 14.324 3.470 -12.651 1.00 96.69 101 GLY A CA 1
ATOM 794 C C . GLY A 1 101 ? 15.752 3.150 -13.106 1.00 96.69 101 GLY A C 1
ATOM 795 O O . GLY A 1 101 ? 16.031 3.140 -14.310 1.00 96.69 101 GLY A O 1
ATOM 796 N N . ALA A 1 102 ? 16.643 2.835 -12.164 1.00 97.38 102 ALA A N 1
ATOM 797 C CA . ALA A 1 102 ? 18.004 2.397 -12.459 1.00 97.38 102 ALA A CA 1
ATOM 798 C C . ALA A 1 102 ? 18.006 1.074 -13.243 1.00 97.38 102 ALA A C 1
ATOM 800 O O . ALA A 1 102 ? 18.568 1.012 -14.336 1.00 97.38 102 ALA A O 1
ATOM 801 N N . ALA A 1 103 ? 17.276 0.061 -12.766 1.00 96.50 103 ALA A N 1
ATOM 802 C CA . ALA A 1 103 ? 17.154 -1.228 -13.446 1.00 96.50 103 ALA A CA 1
ATOM 803 C C . ALA A 1 103 ? 16.561 -1.088 -14.860 1.00 96.50 103 ALA A C 1
ATOM 805 O O . ALA A 1 103 ? 17.043 -1.712 -15.807 1.00 96.50 103 ALA A O 1
ATOM 806 N N . ALA A 1 104 ? 15.547 -0.236 -15.038 1.00 95.81 104 ALA A N 1
ATOM 807 C CA . ALA A 1 104 ? 14.979 0.054 -16.353 1.00 95.81 104 ALA A CA 1
ATOM 808 C C . ALA A 1 104 ? 16.003 0.712 -17.295 1.00 95.81 104 ALA A C 1
ATOM 810 O O . ALA A 1 104 ? 16.078 0.369 -18.478 1.00 95.81 104 ALA A O 1
ATOM 811 N N . THR A 1 105 ? 16.820 1.629 -16.772 1.00 96.50 105 THR A N 1
ATOM 812 C CA . THR A 1 105 ? 17.886 2.290 -17.537 1.00 96.50 105 THR A CA 1
ATOM 813 C C . THR A 1 105 ? 18.952 1.286 -17.972 1.00 96.50 105 THR A C 1
ATOM 815 O O . THR A 1 105 ? 19.336 1.277 -19.143 1.00 96.50 105 THR A O 1
ATOM 818 N N . ASP A 1 106 ? 19.363 0.384 -17.082 1.00 95.56 106 ASP A N 1
ATOM 819 C CA . ASP A 1 106 ? 20.339 -0.667 -17.385 1.00 95.56 106 ASP A CA 1
ATOM 820 C C . ASP A 1 106 ? 19.856 -1.605 -18.500 1.00 95.56 106 ASP A C 1
ATOM 822 O O . ASP A 1 106 ? 20.626 -1.957 -19.401 1.00 95.56 106 ASP A O 1
ATOM 826 N N . LEU A 1 107 ? 18.564 -1.956 -18.508 1.00 94.06 107 LEU A N 1
ATOM 827 C CA . LEU A 1 107 ? 17.962 -2.747 -19.586 1.00 94.06 107 LEU A CA 1
ATOM 828 C C . LEU A 1 107 ? 18.082 -2.047 -20.950 1.00 94.06 107 LEU A C 1
ATOM 830 O O . LEU A 1 107 ? 18.444 -2.687 -21.944 1.00 94.06 107 LEU A O 1
ATOM 834 N N . ILE A 1 108 ? 17.827 -0.735 -21.002 1.00 94.00 108 ILE A N 1
ATOM 835 C CA . ILE A 1 108 ? 17.921 0.066 -22.233 1.00 94.00 108 ILE A CA 1
ATOM 836 C C . ILE A 1 108 ? 19.376 0.201 -22.688 1.00 94.00 108 ILE A C 1
ATOM 838 O O . ILE A 1 108 ? 19.670 0.032 -23.873 1.00 94.00 108 ILE A O 1
ATOM 842 N N . VAL A 1 109 ? 20.299 0.475 -21.763 1.00 95.50 109 VAL A N 1
ATOM 843 C CA . VAL A 1 109 ? 21.735 0.571 -22.062 1.00 95.50 109 VAL A CA 1
ATOM 844 C C . VAL A 1 109 ? 22.248 -0.751 -22.631 1.00 95.50 109 VAL A C 1
ATOM 846 O O . VAL A 1 109 ? 22.933 -0.755 -23.656 1.00 95.50 109 VAL A O 1
ATOM 849 N N . GLY A 1 110 ? 21.861 -1.879 -22.031 1.00 93.19 110 GLY A N 1
ATOM 850 C CA . GLY A 1 110 ? 22.198 -3.206 -22.539 1.00 93.19 110 GLY A CA 1
ATOM 851 C C . GLY A 1 110 ? 21.653 -3.455 -23.949 1.00 93.19 110 GLY A C 1
ATOM 852 O O . GLY A 1 110 ? 22.385 -3.951 -24.807 1.00 93.19 110 GLY A O 1
ATOM 853 N N . ALA A 1 111 ? 20.397 -3.082 -24.216 1.00 92.56 111 ALA A N 1
ATOM 854 C C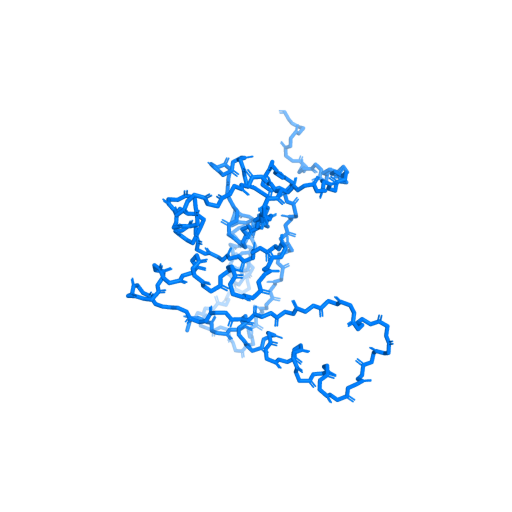A . ALA A 1 111 ? 19.800 -3.190 -25.550 1.00 92.56 111 ALA A CA 1
ATOM 855 C C . ALA A 1 111 ? 20.572 -2.355 -26.587 1.00 92.56 111 ALA A C 1
ATOM 857 O O . ALA A 1 111 ? 20.924 -2.852 -27.659 1.00 92.56 111 ALA A O 1
ATOM 858 N N . LEU A 1 112 ? 20.930 -1.115 -26.236 1.00 94.31 112 LEU A N 1
ATOM 859 C CA . LEU A 1 112 ? 21.691 -0.222 -27.107 1.00 94.31 112 LEU A CA 1
ATOM 860 C C . LEU A 1 112 ? 23.079 -0.785 -27.443 1.00 94.31 112 LEU A C 1
ATOM 862 O O . LEU A 1 112 ? 23.485 -0.757 -28.605 1.00 94.31 112 LEU A O 1
ATOM 866 N N . GLN A 1 113 ? 23.790 -1.331 -26.453 1.00 96.06 113 GLN A N 1
ATOM 867 C CA . GLN A 1 113 ? 25.106 -1.949 -26.652 1.00 96.06 113 GLN A CA 1
ATOM 868 C C . GLN A 1 113 ? 25.051 -3.183 -27.564 1.00 96.06 113 GLN A C 1
ATOM 870 O O . GLN A 1 113 ? 26.003 -3.441 -28.298 1.00 96.06 113 GLN A O 1
ATOM 875 N N . ARG A 1 114 ? 23.931 -3.920 -27.567 1.00 94.31 114 ARG A N 1
ATOM 876 C CA . ARG A 1 114 ? 23.683 -5.045 -28.488 1.00 94.31 114 ARG A CA 1
ATOM 877 C C . ARG A 1 114 ? 23.176 -4.609 -29.867 1.00 94.31 114 ARG A C 1
ATOM 879 O O . ARG A 1 114 ? 22.993 -5.450 -30.743 1.00 94.31 114 ARG A O 1
ATOM 886 N N . GLY A 1 115 ? 22.959 -3.310 -30.082 1.00 94.62 115 GLY A N 1
ATOM 887 C CA . GLY A 1 115 ? 22.389 -2.777 -31.320 1.00 94.62 115 GLY A CA 1
ATOM 888 C C . GLY A 1 115 ? 20.898 -3.083 -31.496 1.00 94.62 115 GLY A C 1
ATOM 889 O O . GLY A 1 115 ? 20.381 -2.958 -32.607 1.00 94.62 115 GLY A O 1
ATOM 890 N N . GLU A 1 116 ? 20.203 -3.472 -30.425 1.00 93.38 116 GLU A N 1
ATOM 891 C CA . GLU A 1 116 ? 18.762 -3.721 -30.430 1.00 93.38 116 GLU A CA 1
ATOM 892 C C . GLU A 1 116 ? 17.996 -2.399 -30.549 1.00 93.38 116 GLU A C 1
ATOM 894 O O . GLU A 1 116 ? 18.384 -1.367 -29.995 1.00 93.38 116 GLU A O 1
ATOM 899 N N . ARG A 1 117 ? 16.901 -2.412 -31.315 1.00 89.75 117 ARG A N 1
ATOM 900 C CA . ARG A 1 117 ? 16.055 -1.238 -31.556 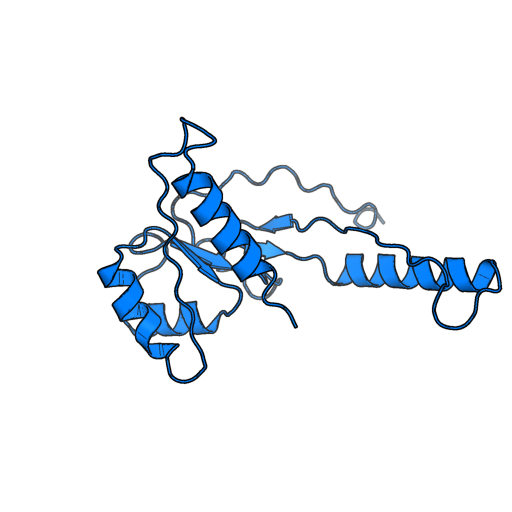1.00 89.75 117 ARG A CA 1
ATOM 901 C C . ARG A 1 117 ? 14.593 -1.645 -31.599 1.00 89.75 117 ARG A C 1
ATOM 903 O O . ARG A 1 117 ? 14.261 -2.718 -32.095 1.00 89.75 117 ARG A O 1
ATOM 910 N N . GLY A 1 118 ? 13.727 -0.734 -31.170 1.00 90.00 118 GLY A N 1
ATOM 911 C CA . GLY A 1 118 ? 12.292 -0.989 -31.109 1.00 90.00 118 GLY A CA 1
ATOM 912 C C . GLY A 1 118 ? 11.924 -1.946 -29.976 1.00 90.00 118 GLY A C 1
ATOM 913 O O . GLY A 1 118 ? 12.680 -2.118 -29.023 1.00 90.00 118 GLY A O 1
ATOM 914 N N . VAL A 1 119 ? 10.733 -2.535 -30.069 1.00 89.62 119 VAL A N 1
ATOM 915 C CA . VAL A 1 119 ? 10.226 -3.479 -29.067 1.00 89.62 119 VAL A CA 1
ATOM 916 C C . VAL A 1 119 ? 10.987 -4.808 -29.194 1.00 89.62 119 VAL A C 1
ATOM 918 O O . VAL A 1 119 ? 11.010 -5.368 -30.293 1.00 89.62 119 VAL A O 1
ATOM 921 N N . PRO A 1 120 ? 11.601 -5.331 -28.115 1.00 87.19 120 PRO A N 1
ATOM 922 C CA . PRO A 1 120 ? 12.309 -6.607 -28.158 1.00 87.19 120 PRO A CA 1
ATOM 923 C C . PRO A 1 120 ? 11.392 -7.759 -28.582 1.00 87.19 120 PRO A C 1
ATOM 925 O O . PRO A 1 120 ? 10.259 -7.860 -28.116 1.00 87.19 120 PRO A O 1
ATOM 928 N N . ALA A 1 121 ? 11.898 -8.669 -29.420 1.00 88.75 121 ALA A N 1
ATOM 929 C CA . ALA A 1 121 ? 11.164 -9.883 -29.795 1.00 88.75 121 ALA A CA 1
ATOM 930 C C . ALA A 1 121 ? 10.932 -10.820 -28.595 1.00 88.75 121 ALA A C 1
ATOM 932 O O . ALA A 1 121 ? 9.937 -11.540 -28.554 1.00 88.75 121 ALA A O 1
ATOM 933 N N . VAL A 1 122 ? 11.847 -10.794 -27.620 1.00 89.00 122 VAL A N 1
ATOM 934 C CA . VAL A 1 122 ? 11.718 -11.483 -26.333 1.00 89.00 122 VAL A CA 1
ATOM 935 C C . VAL A 1 122 ? 11.828 -10.428 -25.229 1.00 89.00 122 VAL A C 1
ATOM 937 O O . VAL A 1 122 ? 12.900 -9.839 -25.079 1.00 89.00 122 VAL A O 1
ATOM 940 N N . PRO A 1 123 ? 10.749 -10.139 -24.481 1.00 87.62 123 PRO A N 1
ATOM 941 C CA . PRO A 1 123 ? 10.793 -9.170 -23.394 1.00 87.62 123 PRO A CA 1
ATOM 942 C C . PRO A 1 123 ? 11.603 -9.718 -22.214 1.00 87.62 123 PRO A C 1
ATOM 944 O O . PRO A 1 123 ? 11.496 -10.895 -21.868 1.00 87.62 123 PRO A O 1
ATOM 947 N N . LEU A 1 124 ? 12.391 -8.847 -21.584 1.00 88.81 124 LEU A N 1
ATOM 948 C CA . LEU A 1 124 ? 13.084 -9.139 -20.333 1.00 88.81 124 LEU A CA 1
ATOM 949 C C . LEU A 1 124 ? 12.336 -8.473 -19.177 1.00 88.81 124 LEU A C 1
ATOM 951 O O . LEU A 1 124 ? 11.941 -7.312 -19.273 1.00 88.81 124 LEU A O 1
ATOM 955 N N . THR A 1 125 ? 12.158 -9.213 -18.087 1.00 90.56 125 THR A N 1
ATOM 956 C CA . THR A 1 125 ? 11.517 -8.732 -16.862 1.00 90.56 125 THR A CA 1
ATOM 957 C C . THR A 1 125 ? 12.500 -8.852 -15.707 1.00 90.56 125 THR A C 1
ATOM 959 O O . THR A 1 125 ? 13.065 -9.922 -15.487 1.00 90.56 125 THR A O 1
ATOM 962 N N . THR A 1 126 ? 12.667 -7.761 -14.964 1.00 92.81 126 THR A N 1
ATOM 963 C CA . THR A 1 126 ? 13.469 -7.697 -13.737 1.00 92.81 126 THR A CA 1
ATOM 964 C C . THR A 1 126 ? 12.551 -7.328 -12.578 1.00 92.81 126 THR A C 1
ATOM 966 O O . THR A 1 126 ? 11.688 -6.467 -12.735 1.00 92.81 126 THR A O 1
ATOM 969 N N . MET A 1 127 ? 12.733 -7.979 -11.428 1.00 93.88 127 MET A N 1
ATOM 970 C CA . MET A 1 127 ? 12.021 -7.665 -10.189 1.00 93.88 127 MET A CA 1
ATOM 971 C C . MET A 1 127 ? 12.947 -6.885 -9.257 1.00 93.88 127 MET A C 1
ATOM 973 O O . MET A 1 127 ? 14.058 -7.339 -8.984 1.00 93.88 127 MET A O 1
ATOM 977 N N . VAL A 1 128 ? 12.475 -5.743 -8.766 1.00 93.81 128 VAL A N 1
ATOM 978 C CA . VAL A 1 128 ? 13.080 -5.025 -7.640 1.00 93.81 128 VAL A CA 1
ATOM 979 C C . VAL A 1 128 ? 12.184 -5.280 -6.436 1.00 93.81 128 VAL A C 1
ATOM 981 O O . VAL A 1 128 ? 10.985 -5.022 -6.496 1.00 93.81 128 VAL A O 1
ATOM 984 N N . GLU A 1 129 ? 12.745 -5.858 -5.378 1.00 92.38 129 GLU A N 1
ATOM 985 C CA . GLU A 1 129 ? 11.987 -6.179 -4.170 1.00 92.38 129 GLU A CA 1
ATOM 986 C C . GLU A 1 129 ? 11.745 -4.909 -3.348 1.00 92.38 129 GLU A C 1
ATOM 988 O O . GLU A 1 129 ? 12.682 -4.158 -3.068 1.00 92.38 129 GLU A O 1
ATOM 993 N N . GLY A 1 130 ? 10.484 -4.669 -2.979 1.00 90.94 130 GLY A N 1
ATOM 994 C CA . GLY A 1 130 ? 10.122 -3.592 -2.063 1.00 90.94 130 GLY A CA 1
ATOM 995 C C . GLY A 1 130 ? 10.642 -3.864 -0.654 1.00 90.94 130 GLY A C 1
ATOM 996 O O . GLY A 1 130 ? 10.889 -5.008 -0.270 1.00 90.94 130 GLY A O 1
ATOM 997 N N . VAL A 1 131 ? 10.806 -2.809 0.136 1.00 93.06 131 VAL A N 1
ATOM 998 C CA . VAL A 1 131 ? 11.329 -2.914 1.500 1.00 93.06 131 VAL A CA 1
ATOM 999 C C . VAL A 1 131 ? 10.302 -2.443 2.507 1.00 93.06 131 VAL A C 1
ATOM 1001 O O . VAL A 1 131 ? 9.648 -1.419 2.336 1.00 93.06 131 VAL A O 1
ATOM 1004 N N . TRP A 1 132 ? 10.166 -3.224 3.574 1.00 93.50 132 TRP A N 1
ATOM 1005 C CA . TRP A 1 132 ? 9.331 -2.864 4.706 1.00 93.50 132 TRP A CA 1
ATOM 1006 C C . TRP A 1 132 ? 9.900 -1.652 5.443 1.00 93.50 132 TRP A C 1
ATOM 1008 O O . TRP A 1 132 ? 11.080 -1.632 5.804 1.00 93.50 132 TRP A O 1
ATOM 1018 N N . VAL A 1 133 ? 9.032 -0.687 5.724 1.00 92.75 133 VAL A N 1
ATOM 1019 C CA . VAL A 1 133 ? 9.313 0.476 6.557 1.00 92.75 133 VAL A CA 1
ATOM 1020 C C . VAL A 1 133 ? 8.348 0.467 7.740 1.00 92.75 133 VAL A C 1
ATOM 1022 O O . VAL A 1 133 ? 7.133 0.545 7.567 1.00 92.75 133 VAL A O 1
ATOM 1025 N N . ASP A 1 134 ? 8.883 0.354 8.957 1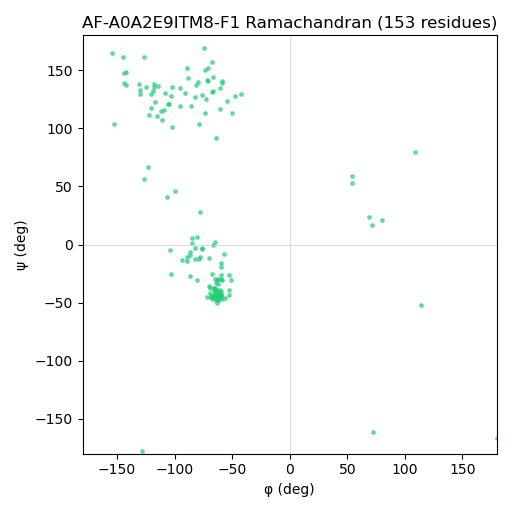.00 92.44 134 ASP A N 1
ATOM 1026 C CA . ASP A 1 134 ? 8.083 0.476 10.179 1.00 92.44 134 ASP A CA 1
ATOM 1027 C C . ASP A 1 134 ? 7.623 1.919 10.405 1.00 92.44 134 ASP A C 1
ATOM 1029 O O . ASP A 1 134 ? 8.314 2.875 10.057 1.00 92.44 134 ASP A O 1
ATOM 1033 N N . GLY A 1 135 ? 6.483 2.073 11.079 1.00 90.44 135 GLY A N 1
ATOM 1034 C CA . GLY A 1 135 ? 5.914 3.377 11.397 1.00 90.44 135 GLY A CA 1
ATOM 1035 C C . GLY A 1 135 ? 5.018 3.346 12.637 1.00 90.44 135 GLY A C 1
ATOM 1036 O O . GLY A 1 135 ? 4.648 2.272 13.127 1.00 90.44 135 GLY A O 1
ATOM 1037 N N . PRO A 1 136 ? 4.690 4.519 13.204 1.00 92.38 136 PRO A N 1
ATOM 1038 C CA . PRO A 1 136 ? 3.886 4.617 14.413 1.00 92.38 136 PRO A CA 1
ATOM 1039 C C . PRO A 1 136 ? 2.417 4.234 14.209 1.00 92.38 136 PRO A C 1
ATOM 1041 O O . PRO A 1 136 ? 1.758 4.000 15.213 1.00 92.38 136 PRO A O 1
ATOM 1044 N N . SER A 1 137 ? 1.932 4.081 12.973 1.00 93.50 137 SER A N 1
ATOM 1045 C CA . SER A 1 137 ? 0.586 3.576 12.656 1.00 93.50 137 SER A CA 1
ATOM 1046 C C . SER A 1 137 ? 0.337 2.102 13.022 1.00 93.50 137 SER A C 1
ATOM 1048 O O . SER A 1 137 ? -0.769 1.610 12.799 1.00 93.50 137 SER A O 1
ATOM 1050 N N . LEU A 1 138 ? 1.334 1.396 13.573 1.00 94.25 138 LEU A N 1
ATOM 1051 C CA . LEU A 1 138 ? 1.225 0.013 14.043 1.00 94.25 138 LEU A CA 1
ATOM 1052 C C . LEU A 1 138 ? 1.397 -0.109 15.557 1.00 94.25 138 LEU A C 1
ATOM 1054 O O . LEU A 1 138 ? 2.344 0.420 16.149 1.00 94.25 138 LEU A O 1
ATOM 1058 N N . THR A 1 139 ? 0.536 -0.920 16.169 1.00 89.94 139 THR A N 1
ATOM 1059 C CA . THR A 1 139 ? 0.602 -1.277 17.587 1.00 89.94 139 THR A CA 1
ATOM 1060 C C . THR A 1 139 ? 1.812 -2.170 17.865 1.00 89.94 139 THR A C 1
ATOM 1062 O O . THR A 1 139 ? 2.522 -1.983 18.857 1.00 89.94 139 THR A O 1
ATOM 1065 N N . LYS A 1 140 ? 2.089 -3.141 16.983 1.00 85.12 140 LYS A N 1
ATOM 1066 C CA . LYS A 1 140 ? 3.244 -4.040 17.096 1.00 85.12 140 LYS A CA 1
ATOM 1067 C C . LYS A 1 140 ? 4.250 -3.743 15.993 1.00 85.12 140 LYS A C 1
ATOM 1069 O O . LYS A 1 140 ? 4.052 -4.117 14.844 1.00 85.12 140 LYS A O 1
ATOM 1074 N N . ARG A 1 141 ? 5.359 -3.121 16.381 1.00 73.25 141 ARG A N 1
ATOM 1075 C CA . ARG A 1 141 ? 6.467 -2.815 15.473 1.00 73.25 141 ARG A CA 1
ATOM 1076 C C . ARG A 1 141 ? 7.326 -4.047 15.253 1.00 73.25 141 ARG A C 1
ATOM 1078 O O . ARG A 1 141 ? 7.593 -4.801 16.198 1.00 73.25 141 ARG A O 1
ATOM 1085 N N . ILE A 1 142 ? 7.761 -4.246 14.019 1.00 66.19 142 ILE A N 1
ATOM 1086 C CA . ILE A 1 142 ? 8.764 -5.258 13.717 1.00 66.19 142 ILE A CA 1
ATOM 1087 C C . ILE A 1 142 ? 10.125 -4.622 14.056 1.00 66.19 142 ILE A C 1
ATOM 1089 O O . ILE A 1 142 ? 10.334 -3.437 13.810 1.00 66.19 142 ILE A O 1
ATOM 1093 N N . PRO A 1 143 ? 11.066 -5.328 14.709 1.00 53.94 143 PRO A N 1
ATOM 1094 C CA . PRO A 1 143 ? 12.425 -4.818 14.792 1.00 53.94 143 PRO A CA 1
ATOM 1095 C C . PRO A 1 143 ? 12.942 -4.702 13.362 1.00 53.94 143 PRO A C 1
ATOM 1097 O O . PRO A 1 143 ? 13.036 -5.720 12.671 1.00 53.94 143 PRO A O 1
ATOM 1100 N N . THR A 1 144 ? 13.252 -3.486 12.917 1.00 55.72 144 THR A N 1
ATOM 1101 C CA . THR A 1 144 ? 13.884 -3.256 11.621 1.00 55.72 144 THR A CA 1
ATOM 1102 C C . THR A 1 144 ? 15.095 -4.179 11.527 1.00 55.72 144 THR A C 1
ATOM 1104 O O . THR A 1 144 ? 16.048 -4.064 12.302 1.00 55.72 144 THR A O 1
ATOM 1107 N N . SER A 1 145 ? 15.037 -5.156 10.616 1.00 46.78 145 SER A N 1
ATOM 1108 C CA . SER A 1 145 ? 16.238 -5.904 10.251 1.00 46.78 145 SER A CA 1
ATOM 1109 C C . SER A 1 145 ? 17.247 -4.884 9.724 1.00 46.78 145 SER A C 1
ATOM 1111 O O . SER A 1 145 ? 16.824 -3.927 9.068 1.00 46.78 145 SER A O 1
ATOM 1113 N N . PRO A 1 146 ? 18.547 -5.012 10.046 1.00 41.31 146 PRO A N 1
ATOM 1114 C CA . PRO A 1 146 ? 19.525 -4.023 9.631 1.00 41.31 146 PRO A CA 1
ATOM 1115 C C . PRO A 1 146 ? 19.423 -3.858 8.119 1.00 41.31 146 PRO A C 1
ATOM 1117 O O . PRO A 1 146 ? 19.495 -4.839 7.378 1.00 41.31 146 PRO A O 1
ATOM 1120 N N . SER A 1 147 ? 19.185 -2.612 7.707 1.00 49.44 147 SER A N 1
ATOM 1121 C CA . SER A 1 147 ? 19.194 -2.191 6.314 1.00 49.44 147 SER A CA 1
ATOM 1122 C C . SER A 1 147 ? 20.388 -2.838 5.617 1.00 49.44 147 SER A C 1
ATOM 1124 O O . SER A 1 147 ? 21.516 -2.766 6.118 1.00 49.44 147 SER A O 1
ATOM 1126 N N . PHE A 1 148 ? 20.155 -3.472 4.468 1.00 44.78 148 PHE A N 1
ATOM 1127 C CA . PHE A 1 148 ? 21.231 -3.647 3.506 1.00 44.78 148 PHE A CA 1
ATOM 1128 C C . PHE A 1 148 ? 21.620 -2.237 3.071 1.00 44.78 148 PHE A C 1
ATOM 1130 O O . PHE A 1 148 ? 20.989 -1.667 2.183 1.00 44.78 148 PHE A O 1
ATOM 1137 N N . ALA A 1 149 ? 22.597 -1.659 3.779 1.00 39.22 149 ALA A N 1
ATOM 1138 C CA . ALA A 1 149 ? 23.155 -0.358 3.469 1.00 39.22 149 ALA A CA 1
ATOM 1139 C C . ALA A 1 149 ? 23.458 -0.318 1.973 1.00 39.22 149 ALA A C 1
ATOM 1141 O O . ALA A 1 149 ? 24.099 -1.229 1.434 1.00 39.22 149 ALA A O 1
ATOM 1142 N N . SER A 1 150 ? 22.947 0.712 1.305 1.00 38.50 150 SER A N 1
ATOM 1143 C CA . SER A 1 150 ? 23.251 0.918 -0.097 1.00 38.50 150 SER A CA 1
ATOM 1144 C C . SER A 1 150 ? 24.771 1.097 -0.210 1.00 38.50 150 SER A C 1
ATOM 1146 O O . SER A 1 150 ? 25.345 1.846 0.586 1.00 38.50 150 SER A O 1
ATOM 1148 N N . PRO A 1 151 ? 25.469 0.451 -1.163 1.00 40.81 151 PRO A N 1
ATOM 1149 C CA . PRO A 1 151 ? 26.918 0.615 -1.335 1.00 40.81 151 PRO A CA 1
ATOM 1150 C C . PRO A 1 151 ? 27.368 2.069 -1.572 1.00 40.81 151 PRO A C 1
ATOM 1152 O O . PRO A 1 151 ? 28.565 2.343 -1.602 1.00 40.81 151 PRO A O 1
ATOM 1155 N N . LEU A 1 152 ? 26.423 2.991 -1.772 1.00 41.41 152 LEU A N 1
ATOM 1156 C CA . LEU A 1 152 ? 26.649 4.406 -2.039 1.00 41.41 152 LEU A CA 1
ATOM 1157 C C . LEU A 1 152 ? 26.726 5.283 -0.777 1.00 41.41 152 LEU A C 1
ATOM 1159 O O . LEU A 1 152 ? 27.195 6.409 -0.886 1.00 41.41 152 LEU A O 1
ATOM 1163 N N . ASP A 1 153 ? 26.382 4.775 0.413 1.00 42.00 153 ASP A N 1
ATOM 1164 C CA . ASP A 1 153 ? 26.470 5.544 1.673 1.00 42.00 153 ASP A CA 1
ATOM 1165 C C . ASP A 1 153 ? 27.893 5.585 2.268 1.00 42.00 153 ASP A C 1
ATOM 1167 O O . ASP A 1 153 ? 28.113 6.061 3.381 1.00 42.00 153 ASP A O 1
ATOM 1171 N N . THR A 1 154 ? 28.886 5.059 1.543 1.00 37.91 154 THR A N 1
ATOM 1172 C CA . THR A 1 154 ? 30.301 5.074 1.942 1.00 37.91 154 THR A CA 1
ATOM 1173 C C . THR A 1 154 ? 31.161 5.741 0.868 1.00 37.91 154 THR A C 1
ATOM 1175 O O . THR A 1 154 ? 31.976 5.070 0.236 1.00 37.91 154 THR A O 1
ATOM 1178 N N . GLN A 1 155 ? 30.990 7.049 0.649 1.00 34.22 155 GLN A N 1
ATOM 1179 C CA . GLN A 1 155 ? 32.009 7.904 0.017 1.00 34.22 155 GLN A CA 1
ATOM 1180 C C . GLN A 1 155 ? 32.064 9.289 0.655 1.00 34.22 155 GLN A C 1
ATOM 1182 O O . GLN A 1 155 ? 30.988 9.878 0.890 1.00 34.22 155 GLN A O 1
#

Nearest PDB structures (foldseek):
  3c3p-assembly1_B  TM=4.040E-01  e=5.953E-01  Geobacter sulfurreducens PCA
  5vat-assembly1_A  TM=4.422E-01  e=8.900E-01  Haemophilus influenzae Rd KW20
  3tfw-assembly1_B-2  TM=4.752E-01  e=2.601E+00  Klebsiella pneumoniae subsp. pneumoniae MGH 78578
  3duw-assembly1_B  TM=3.226E-01  e=1.522E+00  Bacillus cereus ATCC 10987

Radius of gyration: 19.76 Å; Cα contacts (8 Å, |Δi|>4): 145; chains: 1; bounding box: 51×38×50 Å

Mean predicted aligned error: 9.33 Å

Solvent-accessible surface area (backbone atoms only — not comparable to full-atom values): 9677 Å² total; per-residue (Å²): 140,72,66,62,64,57,52,51,52,50,47,55,52,48,41,55,77,70,59,68,66,92,78,68,82,84,71,82,86,85,85,83,90,67,51,92,84,48,46,79,47,49,48,60,49,40,64,73,72,61,46,64,62,50,78,38,72,56,67,65,57,57,51,44,26,44,76,70,69,52,47,66,38,72,69,29,20,42,34,33,63,65,37,52,90,91,43,68,66,41,14,22,27,33,62,47,69,67,60,47,51,48,54,54,49,51,54,52,52,53,35,52,77,71,69,55,74,82,82,64,95,70,82,86,86,83,86,72,83,58,42,84,39,79,26,63,14,37,75,76,72,71,79,79,70,82,72,84,71,61,85,75,82,74,124

Sequence (155 aa):
MDELWLSAVLLAQYDRLKGIGKKDREFNISTFLFNDTTLKDTPAWCRQEKLDVVISDNLEVMEELTGAGIHMPGEVDFVSLGWFEGQSDIAGVDQRPADIGAAATDLIVGALQRGERGVPAVPLTTMVEGVWVDGPSLTKRIPTSPSFASPLDTQ